Protein AF-A0A7G8PB09-F1 (afdb_monomer_lite)

Secondary structure (DSSP, 8-state):
---------EEHHHHHHHHT--HHHHHHHHHTTSS-EEEETTEEEE-----TT----S----

pLDDT: mean 71.97, std 17.08, range [38.0, 87.69]

Foldseek 3Di:
DDPPPPLPFAFLVVLCVVVVHDSVVVVVCVVVVQWDWDDPDPTITIRNDRPPVPPPPVPPDD

Organism: NCBI:txid258505

Sequence (62 aa):
MYDLYAEDFVPVAECAQRLGMSEQTIRKLVSARILKAKWDGPLLVVQPALIAGITTGPGACG

Structure (mmCIF, N/CA/C/O backbone):
data_AF-A0A7G8PB09-F1
#
_entry.id   AF-A0A7G8PB09-F1
#
loop_
_atom_site.group_PDB
_atom_site.id
_atom_site.type_symbol
_atom_site.label_atom_id
_atom_site.label_alt_id
_atom_site.label_comp_id
_atom_site.label_asym_id
_atom_site.label_entity_id
_atom_site.label_seq_id
_atom_site.pdbx_PDB_ins_code
_atom_site.Cartn_x
_atom_site.Cartn_y
_atom_site.Cartn_z
_atom_site.occupancy
_atom_site.B_iso_or_equiv
_atom_site.auth_seq_id
_atom_site.auth_comp_id
_atom_site.auth_asym_id
_atom_site.auth_atom_id
_atom_site.pdbx_PDB_model_num
ATOM 1 N N . MET A 1 1 ? -7.126 -18.423 -24.239 1.00 50.50 1 MET A N 1
ATOM 2 C CA . MET A 1 1 ? -7.550 -18.587 -22.837 1.00 50.50 1 MET A CA 1
ATOM 3 C C . MET A 1 1 ? -6.445 -17.990 -21.981 1.00 50.50 1 MET A C 1
ATOM 5 O O . MET A 1 1 ? -5.424 -18.631 -21.801 1.00 50.50 1 MET A O 1
ATOM 9 N N . TYR A 1 2 ? -6.588 -16.720 -21.612 1.00 48.91 2 TYR A N 1
ATOM 10 C CA . TYR 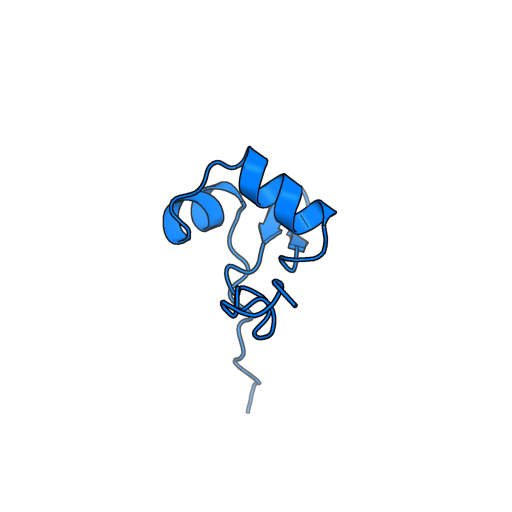A 1 2 ? -5.726 -16.042 -20.645 1.00 48.91 2 TYR A CA 1
ATOM 11 C C . TYR A 1 2 ? -6.670 -15.440 -19.615 1.00 48.91 2 TYR A C 1
ATOM 13 O O . TYR A 1 2 ? -7.587 -14.711 -19.996 1.00 48.91 2 TYR A O 1
ATOM 21 N N . ASP A 1 3 ? -6.476 -15.806 -18.352 1.00 48.16 3 ASP A N 1
ATOM 22 C CA . ASP A 1 3 ? -7.105 -15.192 -17.188 1.00 48.16 3 ASP A CA 1
ATOM 23 C C . ASP A 1 3 ? -6.827 -13.681 -17.198 1.00 48.16 3 ASP A C 1
ATOM 25 O O . ASP A 1 3 ? -5.829 -13.195 -16.677 1.00 48.16 3 ASP A O 1
ATOM 29 N N . LEU A 1 4 ? -7.719 -12.930 -17.842 1.00 48.56 4 LEU A N 1
ATOM 30 C CA . LEU A 1 4 ? -7.742 -11.468 -17.916 1.00 48.56 4 LEU A CA 1
ATOM 31 C C . LEU A 1 4 ? -8.380 -10.860 -16.658 1.00 48.56 4 LEU A C 1
ATOM 33 O O . LEU A 1 4 ? -8.936 -9.764 -16.705 1.00 48.56 4 LEU A O 1
ATOM 37 N N . TYR A 1 5 ? -8.273 -11.542 -15.515 1.00 49.97 5 TYR A N 1
ATOM 38 C CA . TYR A 1 5 ? -8.414 -10.900 -14.214 1.00 49.97 5 TYR A CA 1
ATOM 39 C C . TYR A 1 5 ? -7.173 -10.035 -13.998 1.00 49.97 5 TYR A C 1
ATOM 41 O O . TYR A 1 5 ? -6.294 -10.343 -13.197 1.00 49.97 5 TYR A O 1
ATOM 49 N N . ALA A 1 6 ? -7.095 -8.947 -14.764 1.00 51.88 6 ALA A N 1
ATOM 50 C CA . ALA A 1 6 ? -6.312 -7.788 -14.408 1.00 51.88 6 ALA A CA 1
ATOM 51 C C . ALA A 1 6 ? -6.845 -7.336 -13.047 1.00 51.88 6 ALA A C 1
ATOM 53 O O . ALA A 1 6 ? -7.832 -6.611 -12.949 1.00 51.88 6 ALA A O 1
ATOM 54 N N . GLU A 1 7 ? -6.253 -7.856 -11.973 1.00 59.62 7 GLU A N 1
ATOM 55 C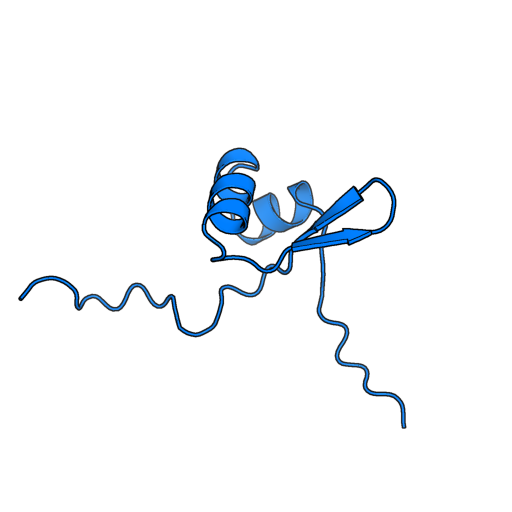 CA . GLU A 1 7 ? -6.341 -7.223 -10.672 1.00 59.62 7 GLU A CA 1
ATOM 56 C C . GLU A 1 7 ? -5.874 -5.780 -10.913 1.00 59.62 7 GLU A C 1
ATOM 58 O O . GLU A 1 7 ? -4.693 -5.547 -11.170 1.00 59.62 7 GLU A O 1
ATOM 63 N N . ASP A 1 8 ? -6.827 -4.845 -10.983 1.00 73.06 8 ASP A N 1
ATOM 64 C CA . ASP A 1 8 ? -6.620 -3.453 -11.397 1.00 73.06 8 ASP A CA 1
ATOM 65 C C . ASP A 1 8 ? -5.834 -2.738 -10.288 1.00 73.06 8 ASP A C 1
ATOM 67 O O . ASP A 1 8 ? -6.386 -2.067 -9.419 1.00 73.06 8 ASP A O 1
ATOM 71 N N . PHE A 1 9 ? -4.531 -3.003 -10.217 1.00 81.19 9 PHE A N 1
ATOM 72 C CA . PHE A 1 9 ? -3.621 -2.329 -9.308 1.00 81.19 9 PHE A CA 1
ATOM 73 C C . PHE A 1 9 ? -3.334 -0.947 -9.882 1.00 81.19 9 PHE A C 1
ATOM 75 O O . PHE A 1 9 ? -2.718 -0.820 -10.938 1.00 81.19 9 PHE A O 1
ATOM 82 N N . VAL A 1 10 ? -3.758 0.087 -9.168 1.00 86.19 10 VAL A N 1
ATOM 83 C CA . VAL A 1 10 ? -3.591 1.483 -9.570 1.00 86.19 10 VAL A CA 1
ATOM 84 C C . VAL A 1 10 ? -2.626 2.184 -8.612 1.00 86.19 10 VAL A C 1
ATOM 86 O O . VAL A 1 10 ? -2.527 1.799 -7.446 1.00 86.19 10 VAL A O 1
ATOM 89 N N . PRO A 1 11 ? -1.870 3.204 -9.041 1.00 87.69 11 PRO A N 1
ATOM 90 C CA . PRO A 1 11 ? -0.980 3.930 -8.139 1.00 87.69 11 PRO A CA 1
ATOM 91 C C . PRO A 1 11 ? -1.753 4.563 -6.973 1.00 87.69 11 PRO A C 1
ATOM 93 O O . PRO A 1 11 ? -2.940 4.869 -7.089 1.00 87.69 11 PRO A O 1
ATOM 96 N N . VAL A 1 12 ? -1.069 4.797 -5.848 1.00 85.62 12 VAL A N 1
ATOM 97 C CA . VAL A 1 12 ? -1.673 5.370 -4.624 1.00 85.62 12 VAL A CA 1
ATOM 98 C C . VAL A 1 12 ? -2.493 6.633 -4.914 1.00 85.62 12 VAL A C 1
ATOM 100 O O . VAL A 1 12 ? -3.598 6.756 -4.395 1.00 85.62 12 VAL A O 1
ATOM 103 N N . ALA A 1 13 ? -1.984 7.530 -5.762 1.00 85.75 13 ALA A N 1
ATOM 104 C CA . ALA A 1 13 ? -2.661 8.770 -6.138 1.00 85.75 13 ALA A CA 1
ATOM 105 C C . ALA A 1 13 ? -3.978 8.531 -6.898 1.00 85.75 13 ALA A C 1
ATOM 107 O O . ALA A 1 13 ? -4.966 9.221 -6.663 1.00 85.75 13 ALA A O 1
ATOM 108 N N . GLU A 1 14 ? -4.021 7.526 -7.771 1.00 85.38 14 GLU A N 1
ATOM 109 C CA . GLU A 1 14 ? -5.234 7.163 -8.510 1.00 85.38 14 GLU A CA 1
ATOM 110 C C . GLU A 1 14 ? -6.236 6.443 -7.600 1.00 85.38 14 GLU A C 1
ATOM 112 O O . GLU A 1 14 ? -7.436 6.705 -7.641 1.00 85.38 14 GLU A O 1
ATOM 117 N N . CYS A 1 15 ? -5.739 5.583 -6.706 1.00 84.56 15 CYS A N 1
ATOM 118 C CA . CYS A 1 15 ? -6.551 4.915 -5.691 1.00 84.56 15 CYS A CA 1
ATOM 119 C C . CYS A 1 15 ? -7.210 5.938 -4.752 1.00 84.56 15 CYS A C 1
ATOM 121 O O . CYS A 1 15 ? -8.402 5.850 -4.462 1.00 84.56 15 CYS A O 1
ATOM 123 N N . ALA A 1 16 ? -6.443 6.948 -4.336 1.00 85.19 16 ALA A N 1
ATOM 124 C CA . ALA A 1 16 ? -6.903 8.090 -3.556 1.00 85.19 16 ALA A CA 1
ATOM 125 C C . ALA A 1 16 ? -8.033 8.849 -4.268 1.00 85.19 16 ALA A C 1
ATOM 127 O O . ALA A 1 16 ? -9.073 9.097 -3.661 1.00 85.19 16 ALA A O 1
ATOM 128 N N . GLN A 1 17 ? -7.885 9.139 -5.564 1.00 84.62 17 GLN A N 1
ATOM 129 C CA . GLN A 1 17 ? -8.935 9.794 -6.351 1.00 84.62 17 GLN A CA 1
ATOM 130 C C . GLN A 1 17 ? -10.189 8.926 -6.500 1.00 84.62 17 GLN A C 1
ATOM 132 O O . GLN A 1 17 ? -11.296 9.411 -6.272 1.00 84.62 17 GLN A O 1
ATOM 137 N N . ARG A 1 18 ? -10.032 7.634 -6.811 1.00 82.44 18 ARG A N 1
ATOM 138 C CA . ARG A 1 18 ? -11.160 6.700 -6.965 1.00 82.44 18 ARG A CA 1
ATOM 139 C C . ARG A 1 18 ? -11.950 6.493 -5.677 1.00 82.44 18 ARG A C 1
ATOM 141 O O . ARG A 1 18 ? -13.173 6.404 -5.723 1.00 82.44 18 ARG A O 1
ATOM 148 N N . LEU A 1 19 ? -11.261 6.412 -4.542 1.00 77.12 19 LEU A N 1
ATOM 149 C CA . LEU A 1 19 ? -11.882 6.253 -3.224 1.00 77.12 19 LEU A CA 1
ATOM 150 C C . LEU A 1 19 ? -12.308 7.595 -2.606 1.00 77.12 19 LEU A C 1
ATOM 152 O O . LEU A 1 19 ? -12.957 7.594 -1.563 1.00 77.12 19 LEU A O 1
ATOM 156 N N . GLY A 1 20 ? -11.936 8.729 -3.210 1.00 81.75 20 GLY A N 1
ATOM 157 C CA . GLY A 1 20 ? -12.168 10.059 -2.645 1.00 81.75 20 GLY A CA 1
ATOM 158 C C . GLY A 1 20 ? -11.451 10.279 -1.307 1.00 81.75 20 GLY A C 1
ATOM 159 O O . GLY A 1 20 ? -11.969 10.967 -0.431 1.00 81.75 20 GLY A O 1
ATOM 160 N N . MET A 1 21 ? -10.284 9.660 -1.115 1.00 84.19 21 MET A N 1
ATOM 161 C CA . MET A 1 21 ? -9.514 9.692 0.132 1.00 84.19 21 MET A CA 1
ATOM 162 C C . MET A 1 21 ? -8.121 10.279 -0.085 1.00 84.19 21 MET A C 1
ATOM 164 O O . MET A 1 21 ? -7.560 10.190 -1.168 1.00 84.19 21 MET A O 1
ATOM 168 N N . SER A 1 22 ? -7.502 10.812 0.968 1.00 86.44 22 SER A N 1
ATOM 169 C CA . SER A 1 22 ? -6.108 11.267 0.903 1.00 86.44 22 SER A CA 1
ATOM 170 C C . SER A 1 22 ? -5.124 10.096 0.785 1.00 86.44 22 SER A C 1
ATOM 172 O O . SER A 1 22 ? -5.325 9.035 1.380 1.00 86.44 22 SER A O 1
ATOM 174 N N . GLU A 1 23 ? -3.985 10.308 0.121 1.00 86.62 23 GLU A N 1
ATOM 175 C CA . GLU A 1 23 ? -2.920 9.299 -0.030 1.00 86.62 23 GLU A CA 1
ATOM 176 C C . GLU A 1 23 ? -2.411 8.754 1.315 1.00 86.62 23 GLU A C 1
ATOM 178 O O . GLU A 1 23 ? -2.098 7.570 1.446 1.00 86.62 2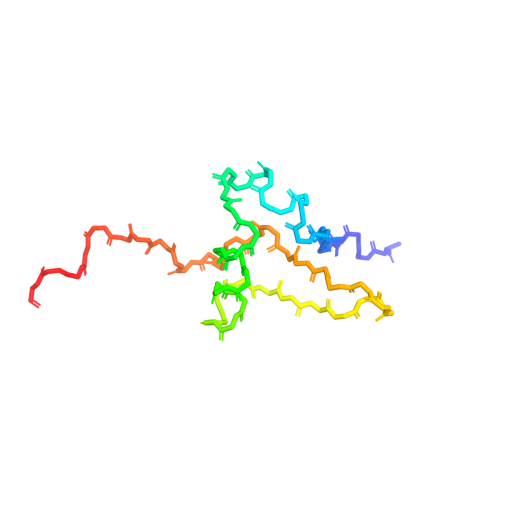3 GLU A O 1
ATOM 183 N N . GLN A 1 24 ? -2.372 9.601 2.351 1.00 87.00 24 GLN A N 1
ATOM 184 C CA . GLN A 1 24 ? -2.052 9.173 3.716 1.00 87.00 24 GLN A CA 1
ATOM 185 C C . GLN A 1 24 ? -3.051 8.139 4.247 1.00 87.00 24 GLN A C 1
ATOM 187 O O . GLN A 1 24 ? -2.645 7.183 4.907 1.00 87.00 24 GLN A O 1
ATOM 192 N N . THR A 1 25 ? -4.341 8.308 3.958 1.00 85.12 25 THR A N 1
ATOM 193 C CA . THR A 1 25 ? -5.387 7.360 4.350 1.00 85.12 25 THR A CA 1
ATOM 194 C C . THR A 1 25 ? -5.201 6.042 3.612 1.00 85.12 25 THR A C 1
ATOM 196 O O . THR A 1 25 ? -5.171 5.000 4.258 1.00 85.12 25 THR A O 1
ATOM 199 N N . ILE A 1 26 ? -4.944 6.074 2.301 1.00 85.44 26 ILE A N 1
ATOM 200 C CA . ILE A 1 26 ? -4.638 4.866 1.518 1.00 85.44 26 ILE A CA 1
ATOM 201 C C . ILE A 1 26 ? -3.429 4.128 2.101 1.00 85.44 26 ILE A C 1
ATOM 203 O O . ILE A 1 26 ? -3.499 2.926 2.342 1.00 85.44 26 ILE A O 1
ATOM 207 N N . ARG A 1 27 ? -2.342 4.836 2.427 1.00 85.19 27 ARG A N 1
ATOM 208 C CA . ARG A 1 27 ? -1.164 4.236 3.076 1.00 85.19 27 ARG A CA 1
ATOM 209 C C . ARG A 1 27 ? -1.488 3.609 4.432 1.00 85.19 27 ARG A C 1
ATOM 211 O O . ARG A 1 27 ? -0.976 2.531 4.731 1.00 85.19 27 ARG A O 1
ATOM 218 N N . LYS A 1 28 ? -2.346 4.242 5.240 1.00 86.62 28 LYS A N 1
ATOM 219 C CA . LYS A 1 28 ? -2.828 3.660 6.504 1.00 86.62 28 LYS A CA 1
ATOM 220 C C . LYS A 1 28 ? -3.622 2.381 6.257 1.00 86.62 28 LYS A C 1
ATOM 222 O O . LYS A 1 28 ? -3.377 1.402 6.949 1.00 86.62 28 LYS A O 1
ATOM 227 N N . LEU A 1 29 ? -4.504 2.362 5.259 1.00 83.88 29 LEU A N 1
ATOM 228 C CA . LEU A 1 29 ? -5.281 1.176 4.891 1.00 83.88 29 LEU A CA 1
ATOM 229 C C . LEU A 1 29 ? -4.383 0.039 4.380 1.00 83.88 29 LEU A C 1
ATOM 231 O O . LEU A 1 29 ? -4.583 -1.115 4.746 1.00 83.88 29 LEU A O 1
ATOM 235 N N . VAL A 1 30 ? -3.352 0.354 3.597 1.00 84.88 30 VAL A N 1
ATOM 236 C CA . VAL A 1 30 ? -2.344 -0.625 3.161 1.00 84.88 30 VAL A CA 1
ATOM 237 C C . VAL A 1 30 ? -1.568 -1.185 4.358 1.00 84.88 30 VAL A C 1
ATOM 239 O O . VAL A 1 30 ? -1.422 -2.400 4.483 1.00 84.88 30 VAL A O 1
ATOM 242 N N . SER A 1 31 ? -1.117 -0.317 5.270 1.00 84.25 31 SER A N 1
ATOM 243 C CA . SER A 1 31 ? -0.409 -0.723 6.495 1.00 84.25 31 SER A CA 1
ATOM 244 C C . SER A 1 31 ? -1.292 -1.580 7.412 1.00 84.25 31 SER A C 1
ATOM 246 O O . SER A 1 31 ? -0.849 -2.594 7.945 1.00 84.25 31 SER A O 1
ATOM 248 N N . ALA A 1 32 ? -2.578 -1.236 7.509 1.00 83.62 32 ALA A N 1
ATOM 249 C CA . ALA A 1 32 ? -3.600 -1.993 8.226 1.00 83.62 32 ALA A CA 1
ATOM 250 C C . ALA A 1 32 ? -4.042 -3.278 7.498 1.00 83.62 32 ALA A C 1
ATOM 252 O O . ALA A 1 32 ? -4.956 -3.950 7.968 1.00 83.62 32 ALA A O 1
ATOM 253 N N . ARG A 1 33 ? -3.425 -3.623 6.353 1.00 78.56 33 ARG A N 1
ATOM 254 C CA . ARG A 1 33 ? -3.772 -4.781 5.506 1.00 78.56 33 ARG A CA 1
ATOM 255 C C . ARG A 1 33 ? -5.228 -4.782 5.007 1.00 78.56 33 ARG A C 1
ATOM 257 O O . ARG A 1 33 ? -5.738 -5.826 4.620 1.00 78.56 33 ARG A O 1
ATOM 264 N N . ILE A 1 34 ? -5.869 -3.612 4.972 1.00 81.81 34 ILE A N 1
ATOM 265 C CA . ILE A 1 34 ? -7.227 -3.386 4.452 1.00 81.81 34 ILE A CA 1
ATOM 266 C C . ILE A 1 34 ? -7.231 -3.312 2.922 1.00 81.81 34 ILE A C 1
ATOM 268 O O . ILE A 1 34 ? -8.158 -3.796 2.279 1.00 81.81 34 ILE A O 1
ATOM 272 N N . LEU 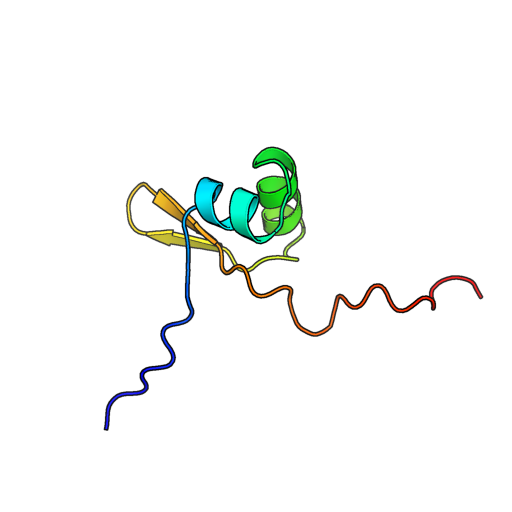A 1 35 ? -6.199 -2.709 2.332 1.00 81.25 35 LEU A N 1
ATOM 273 C CA . LEU A 1 35 ? -6.015 -2.672 0.883 1.00 81.25 35 LEU A CA 1
ATOM 274 C C . LEU A 1 35 ? -4.839 -3.558 0.490 1.00 81.25 35 LEU A C 1
ATOM 276 O O . LEU A 1 35 ? -3.777 -3.526 1.119 1.00 81.25 35 LEU A O 1
ATOM 280 N N . LYS A 1 36 ? -5.012 -4.322 -0.589 1.00 82.94 36 LYS A N 1
ATOM 281 C CA . LYS A 1 36 ? -3.902 -5.033 -1.222 1.00 82.94 36 LYS A CA 1
ATOM 282 C C . LYS A 1 36 ? -3.009 -4.015 -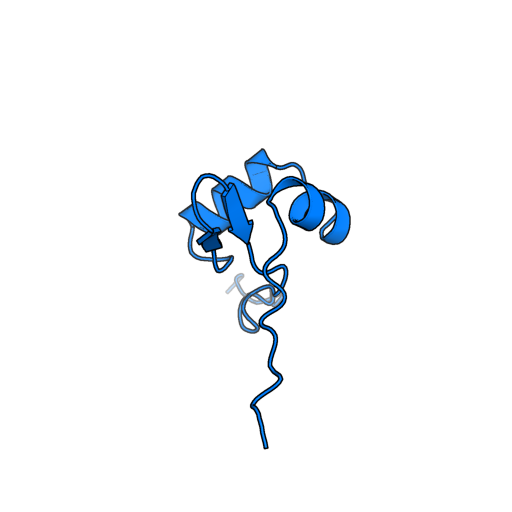1.925 1.00 82.94 36 LYS A C 1
ATOM 284 O O . LYS A 1 36 ? -3.471 -3.288 -2.796 1.00 82.94 36 LYS A O 1
ATOM 289 N N . ALA A 1 37 ? -1.729 -3.989 -1.576 1.00 86.75 37 ALA A N 1
ATOM 290 C CA . ALA A 1 37 ? -0.716 -3.234 -2.300 1.00 86.75 37 ALA A CA 1
ATOM 291 C C . ALA A 1 37 ? 0.434 -4.148 -2.706 1.00 86.75 37 ALA A C 1
ATOM 293 O O . ALA A 1 37 ? 0.755 -5.109 -2.001 1.00 86.75 37 ALA A O 1
ATOM 294 N N . LYS A 1 38 ? 1.064 -3.821 -3.827 1.00 87.00 38 LYS A N 1
ATOM 295 C CA . LYS A 1 38 ? 2.282 -4.462 -4.311 1.00 87.00 38 LYS A CA 1
ATOM 296 C C . LYS A 1 38 ? 3.241 -3.402 -4.839 1.00 87.00 38 LYS A C 1
ATOM 298 O O . LYS A 1 38 ? 2.835 -2.303 -5.214 1.00 87.00 38 LYS A O 1
ATOM 303 N N . TRP A 1 39 ? 4.516 -3.751 -4.866 1.00 85.25 39 TRP A N 1
ATOM 304 C CA . TRP A 1 39 ? 5.529 -2.941 -5.524 1.00 85.25 39 TRP A CA 1
ATOM 305 C C . TRP A 1 39 ? 5.602 -3.346 -6.993 1.00 85.25 39 TRP A C 1
ATOM 307 O O . TRP A 1 39 ? 5.834 -4.514 -7.300 1.00 85.25 39 TRP A O 1
ATOM 317 N N . ASP A 1 40 ? 5.374 -2.382 -7.876 1.00 83.06 40 ASP A N 1
ATOM 318 C CA . ASP A 1 40 ? 5.593 -2.483 -9.314 1.00 83.06 40 ASP A CA 1
ATOM 319 C C . ASP A 1 40 ? 6.858 -1.677 -9.641 1.00 83.06 40 ASP A C 1
ATOM 321 O O . ASP A 1 40 ? 6.840 -0.458 -9.824 1.00 83.06 40 ASP A O 1
ATOM 325 N N . GLY A 1 41 ? 8.008 -2.348 -9.537 1.00 84.31 41 GLY A N 1
ATOM 326 C CA . GLY A 1 41 ? 9.317 -1.695 -9.586 1.00 84.31 41 GLY A CA 1
ATOM 327 C C . GLY A 1 41 ? 9.471 -0.632 -8.481 1.00 84.31 41 GLY A C 1
ATOM 328 O O . GLY A 1 41 ? 9.362 -0.975 -7.302 1.00 84.31 41 GLY A O 1
ATOM 329 N N . PRO A 1 42 ? 9.736 0.648 -8.817 1.00 84.06 42 PRO A N 1
ATOM 330 C CA . PRO A 1 42 ? 9.842 1.728 -7.834 1.00 84.06 42 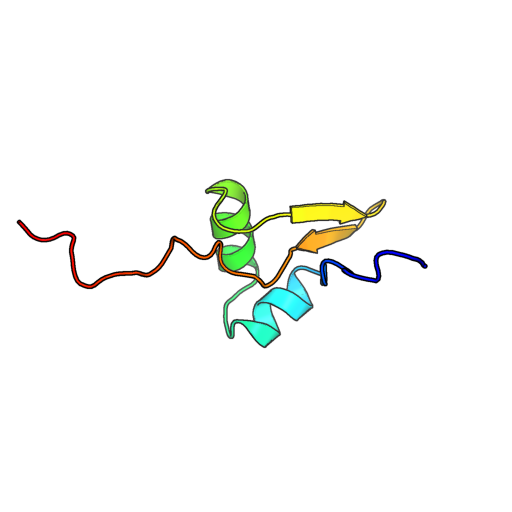PRO A CA 1
ATOM 331 C C . PRO A 1 42 ? 8.483 2.292 -7.377 1.00 84.06 42 PRO A C 1
ATOM 333 O O . PRO A 1 42 ? 8.451 3.139 -6.481 1.00 84.06 42 PRO A O 1
ATOM 336 N N . LEU A 1 43 ? 7.366 1.876 -7.985 1.00 80.44 43 LEU A N 1
ATOM 337 C CA . LEU A 1 43 ? 6.037 2.427 -7.717 1.00 80.44 43 LEU A CA 1
ATOM 338 C C . LEU A 1 43 ? 5.227 1.494 -6.814 1.00 80.44 43 LEU A C 1
ATOM 340 O O . LEU A 1 43 ? 5.112 0.297 -7.058 1.00 80.44 43 LEU A O 1
ATOM 344 N N . LEU A 1 44 ? 4.616 2.055 -5.769 1.00 83.94 44 LEU A N 1
ATOM 345 C CA . LEU A 1 44 ? 3.643 1.330 -4.957 1.00 83.94 44 LEU A CA 1
ATOM 346 C C . LEU A 1 44 ? 2.277 1.404 -5.645 1.00 83.94 44 LEU A C 1
ATOM 348 O O . LEU A 1 44 ? 1.677 2.480 -5.730 1.00 83.94 44 LEU A O 1
ATOM 352 N N . VAL A 1 45 ? 1.781 0.261 -6.105 1.00 87.25 45 VAL A N 1
ATOM 353 C CA . VAL A 1 45 ? 0.447 0.133 -6.696 1.00 87.25 45 VAL A CA 1
ATOM 354 C C . VAL A 1 45 ? -0.483 -0.580 -5.722 1.00 87.25 45 VAL A C 1
ATOM 356 O O . VAL A 1 45 ? -0.094 -1.492 -4.991 1.00 87.25 45 VAL A O 1
ATOM 359 N N . VAL A 1 46 ? -1.725 -0.128 -5.672 1.00 86.25 46 VAL A N 1
ATOM 360 C CA . VAL A 1 46 ? -2.736 -0.516 -4.695 1.00 86.25 46 VAL A CA 1
ATOM 361 C C . VAL A 1 46 ? -3.983 -0.934 -5.446 1.00 86.25 46 VAL A C 1
ATOM 363 O O . VAL A 1 46 ? -4.393 -0.287 -6.403 1.00 86.25 46 VAL A O 1
ATOM 366 N N . GLN A 1 47 ? -4.605 -2.018 -5.016 1.00 85.00 47 GLN A N 1
ATOM 367 C CA . GLN A 1 47 ? -5.879 -2.430 -5.566 1.00 85.00 47 GLN A CA 1
ATOM 368 C C . GLN A 1 47 ? -6.985 -1.585 -4.909 1.00 85.00 47 GLN A C 1
ATOM 370 O O . GLN A 1 47 ? -7.092 -1.597 -3.681 1.00 85.00 47 GLN A O 1
ATOM 375 N N . PRO A 1 48 ? -7.824 -0.875 -5.683 1.00 70.56 48 PRO A N 1
ATOM 376 C CA . PRO A 1 48 ? -8.942 -0.091 -5.159 1.00 70.56 48 PRO A CA 1
ATOM 377 C C . PRO A 1 48 ? -10.117 -0.979 -4.714 1.00 70.56 48 PRO A C 1
ATOM 379 O O . PRO A 1 48 ? -11.139 -0.477 -4.255 1.00 70.56 48 PRO A O 1
ATOM 382 N N . ALA A 1 49 ? -9.979 -2.305 -4.822 1.00 66.62 49 ALA A N 1
ATOM 383 C CA . ALA A 1 49 ? -10.892 -3.250 -4.208 1.00 66.62 49 ALA A CA 1
ATOM 384 C C . ALA A 1 49 ? -10.704 -3.203 -2.686 1.00 66.62 49 ALA A C 1
ATOM 386 O O . ALA A 1 49 ? -9.758 -3.778 -2.142 1.00 66.62 49 ALA A O 1
ATOM 387 N N . LEU A 1 50 ? -11.623 -2.525 -1.995 1.00 58.50 50 LEU A N 1
ATOM 388 C CA . LEU A 1 50 ? -11.866 -2.787 -0.581 1.00 58.50 50 LEU A CA 1
ATOM 389 C C . LEU A 1 50 ? -12.066 -4.297 -0.447 1.00 58.50 50 LEU A C 1
ATOM 391 O O . LEU A 1 50 ? -12.882 -4.867 -1.174 1.00 58.50 50 LEU A O 1
ATOM 395 N N . ILE A 1 51 ? -11.295 -4.949 0.428 1.00 55.25 51 ILE A N 1
ATOM 396 C CA . ILE A 1 51 ? -11.484 -6.371 0.723 1.00 55.25 51 ILE A CA 1
ATOM 397 C C . ILE A 1 51 ? -12.971 -6.554 1.035 1.00 55.25 51 ILE A C 1
ATOM 399 O O . ILE A 1 51 ? -13.467 -5.994 2.013 1.00 55.25 51 ILE A O 1
ATOM 403 N N . ALA A 1 52 ? -13.686 -7.271 0.163 1.00 46.81 52 ALA A N 1
ATOM 404 C CA . ALA A 1 52 ? -15.091 -7.602 0.344 1.00 46.81 52 ALA A CA 1
ATOM 405 C C . ALA A 1 52 ? -15.203 -8.400 1.651 1.00 46.81 52 ALA A C 1
ATOM 407 O O . ALA A 1 52 ? -14.838 -9.569 1.712 1.00 46.81 52 ALA A O 1
ATOM 408 N N . GLY A 1 53 ? -15.567 -7.713 2.728 1.00 44.16 53 GLY A N 1
ATOM 409 C CA . GLY A 1 53 ? -15.391 -8.188 4.102 1.00 44.16 53 GLY A CA 1
ATOM 410 C C . GLY A 1 53 ? -15.174 -7.044 5.089 1.00 44.16 53 GLY A C 1
ATOM 411 O O . GLY A 1 53 ? -15.578 -7.141 6.240 1.00 44.16 53 GLY A O 1
ATOM 412 N N . ILE A 1 54 ? -14.658 -5.908 4.617 1.00 49.22 54 ILE A N 1
ATOM 413 C CA . ILE A 1 54 ? -14.688 -4.629 5.335 1.00 49.22 54 ILE A CA 1
ATOM 414 C C . ILE A 1 54 ? -15.910 -3.858 4.846 1.00 49.22 54 ILE A C 1
ATOM 416 O O . ILE A 1 54 ? -15.864 -2.701 4.437 1.00 49.22 54 ILE A O 1
ATOM 420 N N . THR A 1 55 ? -17.054 -4.531 4.876 1.00 42.84 55 THR A N 1
ATOM 421 C CA . THR A 1 55 ? -18.267 -3.806 5.193 1.00 42.84 55 THR A CA 1
ATOM 422 C C . THR A 1 55 ? -18.021 -3.281 6.600 1.00 42.84 55 THR A C 1
ATOM 424 O O . THR A 1 55 ? -17.904 -4.069 7.540 1.00 42.84 55 THR A O 1
ATOM 427 N N . THR A 1 56 ? -17.958 -1.967 6.782 1.00 47.91 56 THR A N 1
ATOM 428 C CA . THR A 1 56 ? -18.557 -1.384 7.980 1.00 47.91 56 THR A CA 1
ATOM 429 C C . THR A 1 56 ? -20.015 -1.834 7.973 1.00 47.91 56 THR A C 1
ATOM 431 O O . THR A 1 56 ? -20.901 -1.113 7.522 1.00 47.91 56 THR A O 1
ATOM 434 N N . GLY A 1 57 ? -20.265 -3.081 8.369 1.00 39.88 57 GLY A N 1
ATOM 435 C CA . GLY A 1 57 ? -21.575 -3.464 8.825 1.00 39.88 57 GLY A CA 1
ATOM 436 C C . GLY A 1 57 ? -21.844 -2.536 10.005 1.00 39.88 57 GLY A C 1
ATOM 437 O O . GLY A 1 57 ? -20.976 -2.431 10.880 1.00 39.88 57 GLY A O 1
ATOM 438 N N . PRO A 1 58 ? -22.968 -1.811 10.048 1.00 47.00 58 PRO A N 1
ATOM 439 C CA . PRO A 1 58 ? -23.445 -1.277 11.312 1.00 47.00 58 PRO A CA 1
ATOM 440 C C . PRO A 1 58 ? -23.721 -2.488 12.218 1.00 47.00 58 PRO A C 1
ATOM 442 O O . PRO A 1 58 ? -24.786 -3.089 12.155 1.00 47.00 58 PRO A O 1
ATOM 445 N N . GLY A 1 59 ? -22.707 -2.942 12.953 1.00 44.81 59 GLY A N 1
ATOM 446 C CA . GLY A 1 59 ? -22.751 -4.244 13.620 1.00 44.81 59 GLY A CA 1
ATOM 447 C C . GLY A 1 59 ? -21.580 -4.531 14.556 1.00 44.81 59 GLY A C 1
ATOM 448 O O . GLY A 1 59 ? -21.273 -5.690 14.799 1.00 44.81 59 GLY A O 1
ATOM 449 N N . ALA A 1 60 ? -20.924 -3.496 15.081 1.00 45.12 60 ALA A N 1
ATOM 450 C CA . ALA A 1 60 ? -20.045 -3.615 16.244 1.00 45.12 60 ALA A CA 1
ATOM 451 C C . ALA A 1 60 ? -20.440 -2.563 17.293 1.00 45.12 60 ALA A C 1
ATOM 453 O O . ALA A 1 60 ? -19.671 -1.676 17.655 1.00 45.12 60 ALA A O 1
ATOM 454 N N . CYS A 1 61 ? -21.691 -2.649 17.737 1.00 46.22 61 CYS A N 1
ATOM 455 C CA . CYS A 1 61 ? -22.136 -2.225 19.057 1.00 46.22 61 CYS A CA 1
ATOM 456 C C . CYS A 1 61 ? -23.034 -3.352 19.589 1.00 46.22 61 CYS A C 1
ATOM 458 O O . CYS A 1 61 ? -24.039 -3.692 18.966 1.00 46.22 61 CYS A O 1
ATOM 460 N N . GLY A 1 62 ? -22.613 -3.981 20.684 1.00 38.00 62 GLY A N 1
ATOM 461 C CA . GLY A 1 62 ? -23.274 -5.132 21.297 1.00 38.00 62 GLY A CA 1
ATOM 462 C C . GLY A 1 62 ? -22.341 -5.827 22.264 1.00 38.00 62 GLY A C 1
ATOM 463 O O . GLY A 1 62 ? -21.455 -6.550 21.764 1.00 38.00 62 GLY A O 1
#

Radius of gyration: 13.47 Å; chains: 1; bounding box: 33×30×44 Å